Protein AF-A0A971KTN5-F1 (afdb_monomer_lite)

Radius of gyration: 18.16 Å; chains: 1; bounding box: 46×14×49 Å

Secondary structure (DSSP, 8-state):
-HHHHHHHHHHHHHHHHHHHHHHHHHHHHHHHTT-GGGHHHHHHHHHHHHHHHHHHHHHHHHHHHHHHHHHHHHHTT-

Structure (mmCIF, N/CA/C/O backbone):
data_AF-A0A971KTN5-F1
#
_entry.id   AF-A0A971KTN5-F1
#
loop_
_atom_site.group_PDB
_atom_site.id
_atom_site.type_symbol
_atom_site.label_atom_id
_atom_site.label_alt_id
_atom_site.label_comp_id
_atom_site.label_asym_id
_atom_site.label_entity_id
_atom_site.label_seq_id
_atom_site.pdbx_PDB_ins_code
_atom_site.Cartn_x
_atom_site.Cartn_y
_atom_site.Cartn_z
_atom_site.occupancy
_atom_site.B_iso_or_equiv
_atom_site.auth_seq_id
_atom_site.auth_comp_id
_atom_site.auth_asym_id
_atom_site.auth_atom_id
_atom_site.pdbx_PDB_model_num
ATOM 1 N N . MET A 1 1 ? -14.091 1.092 27.069 1.00 51.62 1 MET A N 1
ATOM 2 C CA . MET A 1 1 ? -12.681 1.033 26.589 1.00 51.62 1 MET A CA 1
ATOM 3 C C . MET A 1 1 ? -12.523 0.421 25.182 1.00 51.62 1 MET A C 1
ATOM 5 O O . MET A 1 1 ? -11.459 0.605 24.599 1.00 51.62 1 MET A O 1
ATOM 9 N N . SER A 1 2 ? -13.534 -0.265 24.619 1.00 62.12 2 SER A N 1
ATOM 10 C CA . SER A 1 2 ? -13.454 -0.958 23.314 1.00 62.12 2 SER A CA 1
ATOM 11 C C . SER A 1 2 ? -13.326 -0.022 22.089 1.00 62.12 2 SER A C 1
ATOM 13 O O . SER A 1 2 ? -12.489 -0.261 21.216 1.00 62.12 2 SER A O 1
ATOM 15 N N . GLU A 1 3 ? -14.023 1.123 22.067 1.00 67.31 3 GLU A N 1
ATOM 16 C CA . GLU A 1 3 ? -14.034 2.038 20.903 1.00 67.31 3 GLU A CA 1
ATOM 17 C C . GLU A 1 3 ? -12.651 2.578 20.498 1.00 67.31 3 GLU A C 1
ATOM 19 O O . GLU A 1 3 ? -12.318 2.633 19.311 1.00 67.31 3 GLU A O 1
ATOM 24 N N . TYR A 1 4 ? -11.795 2.918 21.469 1.00 76.69 4 TYR A N 1
ATOM 25 C CA . TYR A 1 4 ? -10.440 3.407 21.184 1.00 76.69 4 TYR A CA 1
ATOM 26 C C . TYR A 1 4 ? -9.580 2.345 20.495 1.00 76.69 4 TYR A C 1
ATOM 28 O O . TYR A 1 4 ? -8.802 2.663 19.595 1.00 76.69 4 TYR A O 1
ATOM 36 N N . ARG A 1 5 ? -9.732 1.073 20.885 1.00 75.94 5 ARG A N 1
ATOM 37 C CA . ARG A 1 5 ? -8.991 -0.042 20.280 1.00 75.94 5 ARG A CA 1
ATOM 38 C C . ARG A 1 5 ? -9.429 -0.251 18.838 1.00 75.94 5 ARG A C 1
ATOM 40 O O . ARG A 1 5 ? -8.574 -0.446 17.981 1.00 75.94 5 ARG A O 1
ATOM 47 N N . PHE A 1 6 ? -10.725 -0.136 18.559 1.00 75.75 6 PHE A N 1
ATOM 48 C CA . PHE A 1 6 ? -11.260 -0.232 17.204 1.00 75.75 6 PHE A CA 1
ATOM 49 C C . PHE A 1 6 ? -10.706 0.862 16.286 1.00 75.75 6 PHE A C 1
ATOM 51 O O . PHE A 1 6 ? -10.240 0.591 15.177 1.00 75.75 6 PHE A O 1
ATOM 58 N N . PHE A 1 7 ? -10.690 2.099 16.784 1.00 80.12 7 PHE A N 1
ATOM 59 C CA . PHE A 1 7 ? -10.173 3.247 16.050 1.00 80.12 7 PHE A CA 1
ATOM 60 C C . PHE A 1 7 ? -8.661 3.143 15.798 1.00 80.12 7 PHE A C 1
ATOM 62 O O . PHE A 1 7 ? -8.188 3.432 14.696 1.00 80.12 7 PHE A O 1
ATOM 69 N N . LEU A 1 8 ? -7.902 2.672 16.793 1.00 83.50 8 LEU A N 1
ATOM 70 C CA . LEU A 1 8 ? -6.469 2.412 16.660 1.00 83.50 8 LEU A CA 1
ATOM 71 C C . LEU A 1 8 ? -6.184 1.269 15.681 1.00 83.50 8 LEU A C 1
ATOM 73 O O . LEU A 1 8 ? -5.357 1.446 14.793 1.00 83.50 8 LEU A O 1
ATOM 77 N N . LEU A 1 9 ? -6.887 0.136 15.779 1.00 84.19 9 LEU A N 1
ATOM 78 C CA . LEU A 1 9 ? -6.725 -0.997 14.862 1.00 84.19 9 LEU A CA 1
ATOM 79 C C . LEU A 1 9 ? -7.043 -0.603 13.418 1.00 84.19 9 LEU A C 1
ATOM 81 O O . LEU A 1 9 ? -6.308 -0.982 12.511 1.00 84.19 9 LEU A O 1
ATOM 85 N N . HIS A 1 10 ? -8.088 0.202 13.201 1.00 82.69 10 HIS A N 1
ATOM 86 C CA . HIS A 1 10 ? -8.410 0.721 11.875 1.00 82.69 10 HIS A CA 1
ATOM 87 C C . HIS A 1 10 ? -7.277 1.594 11.320 1.00 82.69 10 HIS A C 1
ATOM 89 O O . HIS A 1 10 ? -6.814 1.362 10.204 1.00 82.69 10 HIS A O 1
ATOM 95 N N . LYS A 1 11 ? -6.783 2.561 12.105 1.00 86.75 11 LYS A N 1
ATOM 96 C CA . LYS A 1 11 ? -5.664 3.423 11.693 1.00 86.75 11 LYS A CA 1
ATOM 97 C C . LYS A 1 11 ? -4.389 2.626 11.423 1.00 86.75 11 LYS A C 1
ATOM 99 O O . LYS A 1 11 ? -3.748 2.849 10.402 1.00 86.75 11 LYS A O 1
ATOM 104 N N . VAL A 1 12 ? -4.044 1.683 12.299 1.00 89.25 12 VAL A N 1
ATOM 105 C CA . VAL A 1 12 ? -2.868 0.818 12.139 1.00 89.25 12 VAL A CA 1
ATOM 106 C C . VAL A 1 12 ? -2.993 -0.037 10.882 1.00 89.25 12 VAL A C 1
ATOM 108 O O . VAL A 1 12 ? -2.034 -0.109 10.121 1.00 89.25 12 VAL A O 1
ATOM 111 N N . LEU A 1 13 ? -4.169 -0.616 10.611 1.00 85.31 13 LEU A N 1
ATOM 112 C CA . LEU A 1 13 ? -4.427 -1.381 9.388 1.00 85.31 13 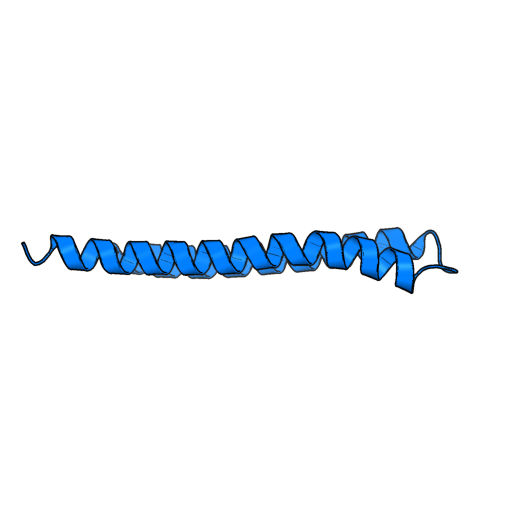LEU A CA 1
ATOM 113 C C . LEU A 1 13 ? -4.209 -0.516 8.139 1.00 85.31 13 LEU A C 1
ATOM 115 O O . LEU A 1 13 ? -3.532 -0.942 7.207 1.00 85.31 13 LEU A O 1
ATOM 119 N N . VAL A 1 14 ? -4.748 0.707 8.130 1.00 87.31 14 VAL A N 1
ATOM 120 C CA . VAL A 1 14 ? -4.583 1.644 7.009 1.00 87.31 14 VAL A CA 1
ATOM 121 C C . VAL A 1 14 ? -3.109 1.991 6.800 1.00 87.31 14 VAL A C 1
ATOM 123 O O . VAL A 1 14 ? -2.636 1.945 5.665 1.00 87.31 14 VAL A O 1
ATOM 126 N N . VAL A 1 15 ? -2.369 2.294 7.870 1.00 91.25 15 VAL A N 1
ATOM 127 C CA . VAL A 1 15 ? -0.928 2.585 7.792 1.00 91.25 15 VAL A CA 1
ATOM 128 C C . VAL A 1 15 ? -0.157 1.375 7.265 1.00 91.25 15 VAL A C 1
ATOM 130 O O . VAL A 1 15 ? 0.652 1.527 6.354 1.00 91.25 15 VAL A O 1
ATOM 133 N N . LEU A 1 16 ? -0.446 0.171 7.765 1.00 88.75 16 LEU A N 1
ATOM 134 C CA . LEU A 1 16 ? 0.193 -1.064 7.307 1.00 88.75 16 LEU A CA 1
ATOM 135 C C . LEU A 1 16 ? -0.030 -1.299 5.814 1.00 88.75 16 LEU A C 1
ATOM 137 O O . LEU A 1 16 ? 0.932 -1.502 5.081 1.00 88.75 16 LEU A O 1
ATOM 141 N N . VAL A 1 17 ? -1.279 -1.226 5.349 1.00 87.06 17 VAL A N 1
ATOM 142 C CA . VAL A 1 17 ? -1.610 -1.435 3.931 1.00 87.06 17 VAL A CA 1
ATOM 143 C C . VAL A 1 17 ? -0.904 -0.403 3.051 1.00 87.06 17 VAL A C 1
ATOM 145 O O . VAL A 1 17 ? -0.341 -0.773 2.025 1.00 87.06 17 VAL A O 1
ATOM 148 N N . ASN A 1 18 ? -0.858 0.867 3.462 1.00 90.19 18 ASN A N 1
ATOM 149 C CA . ASN A 1 18 ? -0.125 1.895 2.717 1.00 90.19 18 ASN A CA 1
ATOM 150 C C . ASN A 1 18 ? 1.380 1.604 2.654 1.00 90.19 18 ASN A C 1
ATOM 152 O O . ASN A 1 18 ? 1.978 1.720 1.586 1.00 90.19 18 ASN A O 1
ATOM 156 N N . MET A 1 19 ? 1.987 1.174 3.763 1.00 91.56 19 MET A N 1
ATOM 157 C CA . MET A 1 19 ? 3.401 0.789 3.793 1.00 91.56 19 MET A CA 1
ATOM 158 C C . MET A 1 19 ? 3.685 -0.423 2.896 1.00 91.56 19 MET A C 1
ATOM 160 O O . MET A 1 19 ? 4.682 -0.421 2.179 1.00 91.56 19 MET A O 1
ATOM 164 N N . LEU A 1 20 ? 2.796 -1.423 2.873 1.00 88.19 20 LEU A N 1
ATOM 165 C CA . LEU A 1 20 ? 2.890 -2.569 1.960 1.00 88.19 20 LEU A CA 1
ATOM 166 C C . LEU A 1 20 ? 2.804 -2.140 0.490 1.00 88.19 20 LEU A C 1
ATOM 168 O O . LEU A 1 20 ? 3.601 -2.596 -0.328 1.00 88.19 20 LEU A O 1
ATOM 172 N N . VAL A 1 21 ? 1.886 -1.230 0.157 1.00 86.94 21 VAL A N 1
ATOM 173 C CA . VAL A 1 21 ? 1.758 -0.694 -1.205 1.00 86.94 21 VAL A CA 1
ATOM 174 C C . VAL A 1 21 ? 3.022 0.071 -1.603 1.00 86.94 21 VAL A C 1
ATOM 176 O O . VAL A 1 21 ? 3.576 -0.202 -2.667 1.00 86.94 21 VAL A O 1
ATOM 179 N N . LEU A 1 22 ? 3.540 0.953 -0.744 1.00 91.19 22 LEU A N 1
ATOM 180 C CA . LEU A 1 22 ? 4.795 1.671 -0.999 1.00 91.19 22 LEU A CA 1
ATOM 181 C C . LEU A 1 22 ? 5.980 0.715 -1.168 1.00 91.19 22 LEU A C 1
ATOM 183 O O . LEU A 1 22 ? 6.761 0.871 -2.107 1.00 91.19 22 LEU A O 1
ATOM 187 N N . ALA A 1 23 ? 6.095 -0.305 -0.317 1.00 89.00 23 ALA A N 1
ATOM 188 C CA . ALA A 1 23 ? 7.138 -1.319 -0.434 1.00 89.00 23 ALA A CA 1
ATOM 189 C C . ALA A 1 23 ? 7.029 -2.080 -1.764 1.00 89.00 23 ALA A C 1
ATOM 191 O O . ALA A 1 23 ? 8.026 -2.223 -2.472 1.00 89.00 23 ALA A O 1
ATOM 192 N N . SER A 1 24 ? 5.817 -2.497 -2.145 1.00 84.44 24 SER A N 1
ATOM 193 C CA . SER A 1 24 ? 5.573 -3.194 -3.412 1.00 84.44 24 SER A CA 1
ATOM 194 C C . SER A 1 24 ? 5.921 -2.337 -4.627 1.00 84.44 24 SER A C 1
ATOM 196 O O . SER A 1 24 ? 6.537 -2.832 -5.569 1.00 84.44 24 SER A O 1
ATOM 198 N N . LEU A 1 25 ? 5.595 -1.043 -4.579 1.00 86.62 25 LEU A N 1
ATOM 199 C CA . LEU A 1 25 ? 5.898 -0.090 -5.638 1.00 86.62 25 LEU A CA 1
ATOM 200 C C . LEU A 1 25 ? 7.407 0.114 -5.772 1.00 86.62 25 LEU A C 1
ATOM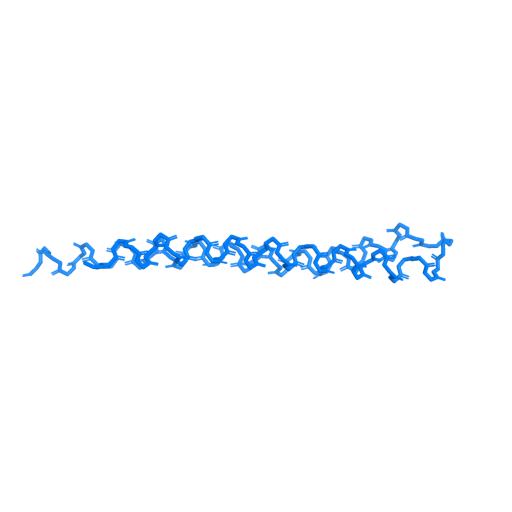 202 O O . LEU A 1 25 ? 7.951 -0.006 -6.865 1.00 86.62 25 LEU A O 1
ATOM 206 N N . THR A 1 26 ? 8.085 0.369 -4.652 1.00 89.56 26 THR A N 1
ATOM 207 C CA . THR A 1 26 ? 9.538 0.589 -4.623 1.00 89.56 26 THR A CA 1
ATOM 208 C C . THR A 1 26 ? 10.286 -0.646 -5.121 1.00 89.56 26 THR A C 1
ATOM 210 O O . THR A 1 26 ? 11.217 -0.532 -5.916 1.00 89.56 26 THR A O 1
ATOM 213 N N . MET A 1 27 ? 9.848 -1.839 -4.708 1.00 85.56 27 MET A N 1
ATOM 214 C CA . MET A 1 27 ? 10.460 -3.098 -5.127 1.00 85.56 27 MET A CA 1
ATOM 215 C C . MET A 1 27 ? 10.213 -3.397 -6.608 1.00 85.56 27 MET A C 1
ATOM 217 O O . MET A 1 27 ? 11.149 -3.774 -7.310 1.00 85.56 27 MET A O 1
ATOM 221 N N . ALA A 1 28 ? 8.994 -3.171 -7.106 1.00 85.69 28 ALA A N 1
ATOM 222 C CA . ALA A 1 28 ? 8.684 -3.309 -8.526 1.00 85.69 28 ALA A CA 1
ATOM 223 C C . ALA A 1 28 ? 9.514 -2.343 -9.382 1.00 85.69 28 ALA A C 1
ATOM 225 O O . ALA A 1 28 ? 10.074 -2.760 -10.391 1.00 85.69 28 ALA A O 1
ATOM 226 N N . MET A 1 29 ? 9.652 -1.086 -8.950 1.00 86.75 29 MET A N 1
ATOM 227 C CA . MET A 1 29 ? 10.460 -0.075 -9.636 1.00 86.75 29 MET A CA 1
ATOM 228 C C . MET A 1 29 ? 11.94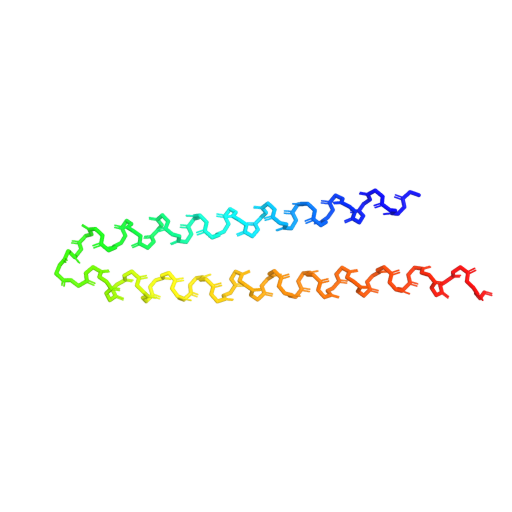6 -0.457 -9.663 1.00 86.75 29 MET A C 1
ATOM 230 O O . MET A 1 29 ? 12.579 -0.374 -10.710 1.00 86.75 29 MET A O 1
ATOM 234 N N . TYR A 1 30 ? 12.489 -0.924 -8.533 1.00 87.19 30 TYR A N 1
ATOM 235 C CA . TYR A 1 30 ? 13.879 -1.378 -8.427 1.00 87.19 30 TYR A CA 1
ATOM 236 C C . TYR A 1 30 ? 14.171 -2.602 -9.303 1.00 87.19 30 TYR A C 1
ATOM 238 O O . TYR A 1 30 ? 15.268 -2.745 -9.841 1.00 87.19 30 TYR A O 1
ATOM 246 N N . MET A 1 31 ? 13.203 -3.510 -9.441 1.00 82.50 31 MET A N 1
ATOM 247 C CA . MET A 1 31 ? 13.365 -4.693 -10.283 1.00 82.50 31 MET A CA 1
ATOM 248 C C . MET A 1 31 ? 13.233 -4.338 -11.764 1.00 82.50 31 MET A C 1
ATOM 250 O O . MET A 1 31 ? 14.059 -4.758 -12.564 1.00 82.50 31 MET A O 1
ATOM 254 N N . ALA A 1 32 ? 12.262 -3.493 -12.111 1.00 83.69 32 ALA A N 1
ATOM 255 C CA . ALA A 1 32 ? 12.072 -2.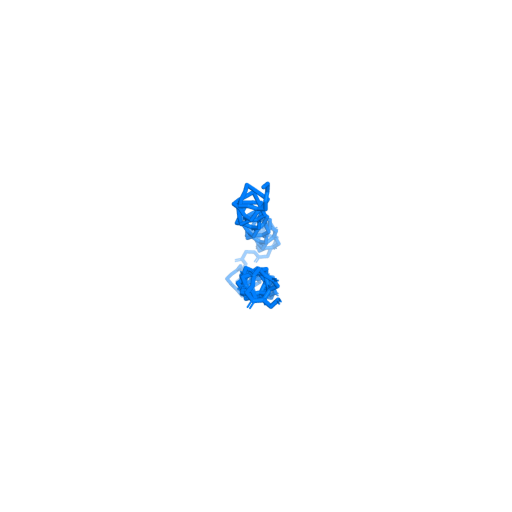997 -13.468 1.00 83.69 32 ALA A CA 1
ATOM 256 C C . ALA A 1 32 ? 13.252 -2.134 -13.947 1.00 83.69 32 ALA A C 1
ATOM 258 O O . ALA A 1 32 ? 13.618 -2.198 -15.114 1.00 83.69 32 ALA A O 1
ATOM 259 N N . SER A 1 33 ? 13.913 -1.381 -13.059 1.00 84.50 33 SER A N 1
ATOM 260 C CA . SER A 1 33 ? 15.089 -0.580 -13.431 1.00 84.50 33 SER A CA 1
ATOM 261 C C . SER A 1 33 ? 16.314 -1.411 -13.825 1.00 84.50 33 SER A C 1
ATOM 263 O O . SER A 1 33 ? 17.272 -0.843 -14.342 1.00 84.50 33 SER A O 1
ATOM 265 N N . LYS A 1 34 ? 16.322 -2.724 -13.555 1.00 83.75 34 LYS A N 1
ATOM 266 C CA . LYS A 1 34 ? 17.410 -3.623 -13.973 1.00 83.75 34 LYS A CA 1
ATOM 267 C C . LYS A 1 34 ? 17.285 -4.055 -15.432 1.00 83.75 34 LYS A C 1
ATOM 269 O O . LYS A 1 34 ? 18.312 -4.225 -16.072 1.00 83.75 34 LYS A O 1
ATOM 274 N N . ASP A 1 35 ? 16.057 -4.152 -15.940 1.00 78.88 35 ASP A N 1
ATOM 275 C CA . ASP A 1 35 ? 15.744 -4.552 -17.314 1.00 78.88 35 ASP A CA 1
ATOM 276 C C . ASP A 1 35 ? 14.857 -3.485 -17.981 1.00 78.88 35 ASP A C 1
ATOM 278 O O . ASP A 1 35 ? 13.634 -3.636 -18.067 1.00 78.88 35 ASP A O 1
ATOM 282 N N . PRO A 1 36 ? 15.452 -2.365 -18.436 1.00 76.12 36 PRO A N 1
ATOM 283 C CA . PRO A 1 36 ? 14.704 -1.229 -18.973 1.00 76.12 36 PRO A CA 1
ATOM 284 C C . PRO A 1 36 ? 13.930 -1.545 -20.262 1.00 76.12 36 PRO A C 1
ATOM 286 O O . PRO A 1 36 ? 12.938 -0.874 -20.540 1.00 76.12 36 PRO A O 1
ATOM 289 N N . GLU A 1 37 ? 14.329 -2.567 -21.025 1.00 83.88 37 GLU A N 1
ATOM 290 C CA . GLU A 1 37 ? 13.626 -2.986 -22.249 1.00 83.88 37 GLU A CA 1
ATOM 291 C C . GLU A 1 37 ? 12.252 -3.609 -21.956 1.00 83.88 37 GLU A C 1
ATOM 293 O O . GLU A 1 37 ? 11.301 -3.405 -22.708 1.00 83.88 37 GLU A O 1
ATOM 298 N N . GLU A 1 38 ? 12.113 -4.295 -20.818 1.00 83.19 38 GLU A N 1
ATOM 299 C CA . GLU A 1 38 ? 10.859 -4.917 -20.371 1.00 83.19 38 GLU A CA 1
ATOM 300 C C . GLU A 1 38 ? 10.274 -4.237 -19.123 1.00 83.19 38 GLU A C 1
ATOM 302 O O . GLU A 1 38 ? 9.437 -4.814 -18.420 1.00 83.19 38 GLU A O 1
ATOM 307 N N . PHE A 1 39 ? 10.673 -2.989 -18.853 1.00 79.81 39 PHE A N 1
ATOM 308 C CA . PHE A 1 39 ? 10.349 -2.254 -17.628 1.00 79.81 39 PHE A CA 1
ATOM 309 C C . PHE A 1 39 ? 8.867 -2.358 -17.247 1.00 79.81 39 PHE A C 1
ATOM 311 O O . PHE A 1 39 ? 8.520 -2.735 -16.128 1.00 79.81 39 PHE A O 1
ATOM 318 N N . THR A 1 40 ? 7.970 -2.058 -18.190 1.00 81.50 40 THR A N 1
ATOM 319 C CA . THR A 1 40 ? 6.520 -2.054 -17.956 1.00 81.50 40 THR A CA 1
ATOM 320 C C . THR A 1 40 ? 5.980 -3.447 -17.634 1.00 81.50 40 THR A C 1
ATOM 322 O O . THR A 1 40 ? 5.114 -3.584 -16.769 1.00 81.50 40 THR A O 1
ATOM 325 N N . LEU A 1 41 ? 6.501 -4.485 -18.292 1.00 85.81 41 LEU A N 1
ATOM 326 C CA . LEU A 1 41 ? 6.086 -5.877 -18.105 1.00 85.81 41 LEU A CA 1
ATOM 327 C C . LEU A 1 41 ? 6.539 -6.411 -16.743 1.00 85.81 41 LEU A C 1
ATOM 329 O O . LEU A 1 41 ? 5.731 -6.972 -15.997 1.00 85.81 41 LEU A O 1
ATOM 333 N N . VAL A 1 42 ? 7.805 -6.178 -16.385 1.00 83.81 42 VAL A N 1
ATOM 334 C CA . VAL A 1 42 ? 8.377 -6.568 -15.089 1.00 83.81 42 VAL A CA 1
ATOM 335 C C . VAL A 1 42 ? 7.700 -5.806 -13.951 1.00 83.81 42 VAL A C 1
ATOM 337 O O . VAL A 1 42 ? 7.288 -6.420 -12.964 1.00 83.81 42 VAL A O 1
ATOM 340 N N . PHE A 1 43 ? 7.499 -4.495 -14.110 1.00 82.88 43 PHE A N 1
ATOM 341 C CA . PHE A 1 43 ? 6.789 -3.668 -13.138 1.00 82.88 43 PHE A CA 1
ATOM 342 C C . PHE A 1 43 ? 5.376 -4.192 -12.886 1.00 82.88 43 PHE A C 1
ATOM 344 O O . PHE A 1 43 ? 5.021 -4.446 -11.738 1.00 82.88 43 PHE A O 1
ATOM 351 N N . LEU A 1 44 ? 4.577 -4.398 -13.938 1.00 86.69 44 LEU A N 1
ATOM 352 C CA . LEU A 1 44 ? 3.187 -4.830 -13.796 1.00 86.69 44 LEU A CA 1
ATOM 353 C C . LEU A 1 44 ? 3.091 -6.223 -13.167 1.00 86.69 44 LEU A C 1
ATOM 355 O O . LEU A 1 44 ? 2.224 -6.465 -12.327 1.00 86.69 44 LEU A O 1
ATOM 359 N N . LYS A 1 45 ? 4.004 -7.128 -13.531 1.00 85.19 45 LYS A N 1
ATOM 360 C CA . LYS A 1 45 ? 4.071 -8.479 -12.970 1.00 85.19 45 LYS A CA 1
ATOM 361 C C . LYS A 1 45 ? 4.394 -8.448 -11.477 1.00 85.19 45 LYS A C 1
ATOM 363 O O . LYS A 1 45 ? 3.680 -9.065 -10.688 1.00 85.19 45 LYS A O 1
ATOM 368 N N . VAL A 1 46 ? 5.428 -7.708 -11.078 1.00 84.81 46 VAL A N 1
ATOM 369 C CA . VAL A 1 46 ? 5.858 -7.627 -9.675 1.00 84.81 46 VAL A CA 1
ATOM 370 C C . VAL A 1 46 ? 4.846 -6.831 -8.851 1.00 84.81 46 VAL A C 1
ATOM 372 O O . VAL A 1 46 ? 4.311 -7.357 -7.875 1.00 84.81 46 VAL A O 1
ATOM 375 N N . PHE A 1 47 ? 4.504 -5.614 -9.278 1.00 84.62 47 PHE A N 1
ATOM 376 C CA . PHE A 1 47 ? 3.550 -4.749 -8.587 1.00 84.62 47 PHE A CA 1
ATOM 377 C C . PHE A 1 47 ? 2.165 -5.386 -8.509 1.00 84.62 47 PHE A C 1
ATOM 379 O O . PHE A 1 47 ? 1.603 -5.469 -7.425 1.00 84.62 47 PHE A O 1
ATOM 386 N N . GLY A 1 48 ? 1.631 -5.910 -9.615 1.00 84.31 48 GLY A N 1
ATOM 387 C CA . GLY A 1 48 ? 0.319 -6.558 -9.634 1.00 84.31 48 GLY A CA 1
ATOM 388 C C . GLY A 1 48 ? 0.251 -7.782 -8.719 1.00 84.31 48 GLY A C 1
ATOM 389 O O . GLY A 1 48 ? -0.722 -7.938 -7.976 1.00 84.31 48 GLY A O 1
ATOM 390 N N . SER A 1 49 ? 1.306 -8.607 -8.701 1.00 86.50 49 SER A N 1
ATOM 391 C CA . SER A 1 49 ? 1.372 -9.785 -7.825 1.00 86.50 49 SER A CA 1
ATOM 392 C C . SER A 1 49 ? 1.421 -9.437 -6.333 1.00 86.50 49 SER A C 1
ATOM 394 O O . SER A 1 49 ? 0.906 -10.203 -5.526 1.00 86.50 49 SER A O 1
ATOM 396 N N . LEU A 1 50 ? 1.987 -8.281 -5.964 1.00 82.69 50 LEU A N 1
ATOM 397 C CA . LEU A 1 50 ? 2.092 -7.797 -4.580 1.00 82.69 50 LEU A CA 1
ATOM 398 C C . LEU A 1 50 ? 0.912 -6.902 -4.162 1.00 82.69 50 LEU A C 1
ATOM 400 O O . LEU A 1 50 ? 0.538 -6.858 -2.985 1.00 82.69 50 LEU A O 1
ATOM 404 N N . LEU A 1 51 ? 0.284 -6.214 -5.114 1.00 82.56 51 LEU A N 1
ATOM 405 C CA . LEU A 1 51 ? -0.861 -5.340 -4.878 1.00 82.56 51 LEU A CA 1
ATOM 406 C C . LEU A 1 51 ? -2.113 -6.150 -4.527 1.00 82.56 51 LEU A C 1
ATOM 408 O O . LEU A 1 51 ? -2.822 -5.808 -3.582 1.00 82.56 51 LEU A O 1
ATOM 412 N N . LEU A 1 52 ? -2.371 -7.242 -5.252 1.00 85.38 52 LEU A N 1
ATOM 413 C CA . LEU A 1 52 ? -3.501 -8.142 -4.999 1.00 85.38 52 LEU A CA 1
ATOM 414 C C . LEU A 1 52 ? -3.550 -8.666 -3.548 1.00 85.38 52 LEU A C 1
ATOM 416 O O . LEU A 1 52 ? -4.583 -8.486 -2.897 1.00 85.38 52 LEU A O 1
ATOM 420 N N . PRO A 1 53 ? -2.476 -9.260 -2.991 1.00 84.19 53 PRO A N 1
ATOM 421 C CA . PRO A 1 53 ? -2.470 -9.699 -1.601 1.00 84.19 53 PRO A CA 1
ATOM 422 C C . PRO A 1 53 ? -2.575 -8.524 -0.622 1.00 84.19 53 PRO A C 1
ATOM 424 O O . PRO A 1 53 ? -3.281 -8.641 0.378 1.00 84.19 53 PRO A O 1
ATOM 427 N N . SER A 1 54 ? -1.976 -7.368 -0.924 1.00 83.88 54 SER A N 1
ATOM 428 C CA . SER A 1 54 ? -2.101 -6.166 -0.082 1.00 83.88 54 SER A CA 1
ATOM 429 C C . SER A 1 54 ? -3.551 -5.666 0.004 1.00 83.88 54 SER A C 1
ATOM 431 O O . SER A 1 54 ? -4.045 -5.337 1.086 1.00 83.88 54 SER A O 1
ATOM 433 N N . LEU A 1 55 ? -4.276 -5.679 -1.119 1.00 84.31 55 LEU A N 1
ATOM 434 C CA . LEU A 1 55 ? -5.701 -5.346 -1.176 1.00 84.31 55 LEU A CA 1
ATOM 435 C C . LEU A 1 55 ? -6.560 -6.382 -0.448 1.00 84.31 55 LEU A C 1
ATOM 437 O O . LEU A 1 55 ? -7.475 -6.003 0.285 1.00 84.31 55 LEU A O 1
ATOM 441 N N . LEU A 1 56 ? -6.258 -7.674 -0.598 1.00 87.88 56 LEU A N 1
ATOM 442 C CA . LEU A 1 56 ? -6.950 -8.735 0.134 1.00 87.88 56 LEU A CA 1
ATOM 443 C C . LEU A 1 56 ? -6.799 -8.560 1.647 1.00 87.88 56 LEU A C 1
ATOM 445 O O . LEU A 1 56 ? -7.800 -8.636 2.358 1.00 87.88 56 LEU A O 1
ATOM 449 N N . VAL A 1 57 ? -5.596 -8.249 2.136 1.00 86.44 57 VAL A N 1
ATOM 450 C CA . VAL A 1 57 ? -5.358 -7.953 3.559 1.00 86.44 57 VAL A CA 1
ATOM 451 C C . VAL A 1 57 ? -6.190 -6.753 4.016 1.00 86.44 57 VAL A C 1
ATOM 453 O O . VAL A 1 57 ? -6.832 -6.823 5.064 1.00 86.44 57 VAL A O 1
ATOM 456 N N . GLY A 1 58 ? -6.264 -5.685 3.217 1.00 83.81 58 GLY A N 1
ATOM 457 C CA . GLY A 1 58 ? -7.106 -4.525 3.520 1.00 83.81 58 GLY A CA 1
ATOM 458 C C . GLY A 1 58 ? -8.603 -4.860 3.589 1.00 83.81 58 GLY A C 1
ATOM 459 O O . GLY A 1 58 ? -9.288 -4.468 4.536 1.00 83.81 58 GLY A O 1
ATOM 460 N N . VAL A 1 59 ? -9.124 -5.620 2.620 1.00 84.88 59 VAL A N 1
ATOM 461 C CA . VAL A 1 59 ? -10.547 -6.006 2.554 1.00 84.88 59 VAL A CA 1
ATOM 462 C C . VAL A 1 59 ? -10.918 -6.979 3.671 1.00 84.88 59 VAL A C 1
ATOM 464 O O . VAL A 1 59 ? -11.945 -6.791 4.332 1.00 84.88 59 VAL A O 1
ATOM 467 N N . VAL A 1 60 ? -10.095 -8.003 3.903 1.00 86.81 60 VAL A N 1
ATOM 468 C CA . VAL A 1 60 ? -10.304 -8.992 4.969 1.00 86.81 60 VAL A CA 1
ATOM 469 C C . VAL A 1 60 ? -10.175 -8.323 6.331 1.00 86.81 60 VAL A C 1
ATOM 471 O O . VAL A 1 60 ? -11.066 -8.489 7.160 1.00 86.81 60 VAL A O 1
ATOM 474 N N . GLY A 1 61 ? -9.146 -7.499 6.537 1.00 83.25 61 GLY A N 1
ATOM 475 C CA . GLY A 1 61 ? -8.948 -6.741 7.771 1.00 83.25 61 GLY A CA 1
ATOM 476 C C . GLY A 1 61 ? -10.130 -5.825 8.078 1.00 83.25 61 GLY A C 1
ATOM 477 O O . GLY A 1 61 ? -10.656 -5.856 9.189 1.00 83.25 61 GLY A O 1
ATOM 478 N N . LYS A 1 62 ? -10.636 -5.089 7.078 1.00 81.06 62 LYS A N 1
ATOM 479 C CA . LYS A 1 62 ? -11.837 -4.252 7.225 1.00 81.06 62 LYS A CA 1
ATOM 480 C C . LYS A 1 62 ? -13.077 -5.080 7.573 1.00 81.06 62 LYS A C 1
ATOM 482 O O . LYS A 1 62 ? -13.812 -4.712 8.487 1.00 81.06 62 LYS A O 1
ATOM 487 N N . ARG A 1 63 ? -13.330 -6.184 6.857 1.00 82.56 63 ARG A N 1
ATOM 488 C CA . ARG A 1 63 ? -14.487 -7.062 7.119 1.00 82.56 63 ARG A CA 1
ATOM 489 C C . ARG A 1 63 ? -14.416 -7.712 8.499 1.00 82.56 63 ARG A C 1
ATOM 491 O O . ARG A 1 63 ? -15.446 -7.841 9.153 1.00 82.56 63 ARG A O 1
ATOM 498 N N . TRP A 1 64 ? -13.225 -8.108 8.935 1.00 80.56 64 TRP A N 1
ATOM 499 C CA . TRP A 1 64 ? -13.016 -8.723 10.240 1.00 80.56 64 TRP A CA 1
ATOM 500 C C . TRP A 1 64 ? -13.209 -7.719 11.376 1.00 80.56 64 TRP A C 1
ATOM 502 O O . TRP A 1 64 ? -13.954 -8.017 12.307 1.00 80.56 64 TRP A O 1
ATOM 512 N N . LEU A 1 65 ? -12.667 -6.499 11.244 1.00 78.06 65 LEU A N 1
ATOM 513 C CA . LEU A 1 65 ? -12.955 -5.407 12.177 1.00 78.06 65 LEU A CA 1
ATOM 514 C C . LEU A 1 65 ? -14.468 -5.173 12.266 1.00 78.06 65 LEU A C 1
ATOM 516 O O . LEU A 1 65 ? -15.042 -5.197 13.345 1.00 78.06 65 LEU A O 1
ATOM 520 N N . HIS A 1 66 ? -15.153 -5.030 11.131 1.00 76.88 66 HIS A N 1
ATOM 521 C CA . HIS A 1 66 ? -16.587 -4.741 11.142 1.00 76.88 66 HIS A CA 1
ATOM 522 C C . HIS A 1 66 ? -17.427 -5.841 11.813 1.00 76.88 66 HIS A C 1
ATOM 524 O O . HIS A 1 66 ? -18.428 -5.540 12.457 1.00 76.88 66 HIS A O 1
ATOM 530 N N . ARG A 1 67 ? -16.995 -7.108 11.726 1.00 77.44 67 ARG A N 1
ATOM 531 C CA . ARG A 1 67 ? -17.615 -8.214 12.466 1.00 77.44 67 ARG A CA 1
ATOM 532 C C . ARG A 1 67 ? -17.401 -8.106 13.974 1.00 77.44 67 ARG A C 1
ATOM 534 O O . ARG A 1 67 ? -18.349 -8.340 14.710 1.00 77.44 67 ARG A O 1
ATOM 541 N N . GLN A 1 68 ? -16.209 -7.738 14.438 1.00 72.56 68 GLN A N 1
ATOM 542 C CA . GLN A 1 68 ? -15.955 -7.597 15.878 1.00 72.56 68 GLN A CA 1
ATOM 543 C C . GLN A 1 68 ? -16.793 -6.486 16.518 1.00 72.56 68 GLN A C 1
ATOM 545 O O . GLN A 1 68 ? -17.350 -6.700 17.588 1.00 72.56 68 GLN A O 1
ATOM 550 N N . ALA A 1 69 ? -16.977 -5.358 15.824 1.00 67.12 69 ALA A N 1
ATOM 551 C CA . ALA A 1 69 ? -17.858 -4.287 16.299 1.00 67.12 69 ALA A CA 1
ATOM 552 C C . ALA A 1 69 ? -19.322 -4.740 16.475 1.00 67.12 69 ALA A C 1
ATOM 554 O O . ALA A 1 69 ? -20.016 -4.255 17.359 1.00 67.12 69 ALA A O 1
ATOM 555 N N . GLN A 1 70 ? -19.796 -5.672 15.643 1.00 64.12 70 GLN A N 1
ATOM 556 C CA . GLN A 1 70 ? -21.159 -6.212 15.721 1.00 64.12 70 GLN A CA 1
ATOM 557 C C . GLN A 1 70 ? -21.325 -7.263 16.829 1.00 64.12 70 GLN A C 1
ATOM 559 O O . GLN A 1 70 ? -22.416 -7.406 17.372 1.00 64.12 70 GLN A O 1
ATOM 564 N N . PHE A 1 71 ? -20.263 -8.002 17.168 1.00 62.22 71 PHE A N 1
ATOM 565 C CA . PHE A 1 71 ? -20.301 -8.997 18.244 1.00 62.22 71 PHE A CA 1
ATOM 566 C C . PHE A 1 71 ? -20.394 -8.351 19.628 1.00 62.22 71 PHE A C 1
ATOM 568 O O . PHE A 1 71 ? -21.167 -8.827 20.451 1.00 62.22 71 PHE A O 1
ATOM 575 N N . GLU A 1 72 ? -19.678 -7.251 19.866 1.00 60.28 72 GLU A N 1
ATOM 576 C CA . GLU A 1 72 ? -19.683 -6.590 21.179 1.00 60.28 72 GLU A CA 1
ATOM 577 C C . GLU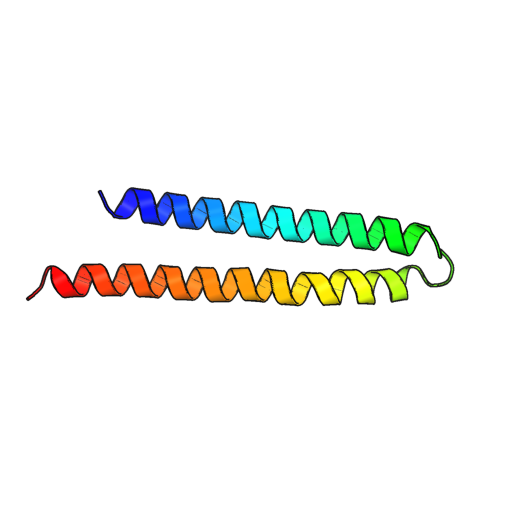 A 1 72 ? -21.044 -5.942 21.508 1.00 60.28 72 GLU A C 1
ATOM 579 O O . GLU A 1 72 ? -21.488 -5.989 22.648 1.00 60.28 72 GLU A O 1
ATOM 584 N N . TYR A 1 73 ? -21.792 -5.475 20.501 1.00 55.84 73 TYR A N 1
ATOM 585 C CA . TYR A 1 73 ? -23.161 -4.967 20.693 1.00 55.84 73 TYR A CA 1
ATOM 586 C C . TYR A 1 73 ? -24.185 -6.070 21.036 1.00 55.84 73 TYR A C 1
ATOM 588 O O . TYR A 1 73 ? -25.252 -5.802 21.589 1.00 55.84 73 TYR A O 1
ATOM 596 N N . ARG A 1 74 ? -23.880 -7.331 20.696 1.00 58.78 74 ARG A N 1
ATOM 597 C CA . ARG A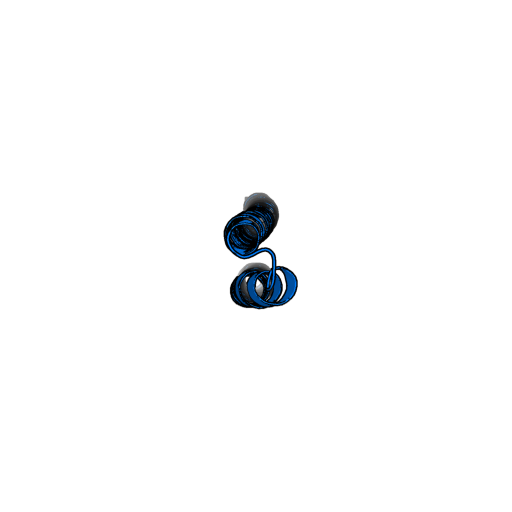 1 74 ? -24.773 -8.477 20.923 1.00 58.78 74 ARG A CA 1
ATOM 598 C C . ARG A 1 74 ? -24.664 -9.051 22.337 1.00 58.78 74 ARG A C 1
ATOM 600 O O . ARG A 1 74 ? -25.615 -9.685 22.769 1.00 58.78 74 ARG A O 1
ATOM 607 N N . GLU A 1 75 ? -23.551 -8.834 23.040 1.00 58.75 75 GLU A N 1
ATOM 608 C CA . GLU A 1 75 ? -23.392 -9.266 24.439 1.00 58.75 75 GLU A CA 1
ATOM 609 C C . GLU A 1 75 ? -23.968 -8.263 25.452 1.00 58.75 75 GLU A C 1
ATOM 611 O O . GLU A 1 75 ? -24.397 -8.678 26.519 1.00 58.75 75 GLU A O 1
ATOM 616 N N . GLU A 1 76 ? -24.068 -6.967 25.127 1.00 56.47 76 GLU A N 1
ATOM 617 C CA . GLU A 1 76 ? -24.677 -5.965 26.029 1.00 56.47 76 GLU A CA 1
ATOM 618 C C . GLU A 1 76 ? -26.218 -6.032 26.108 1.00 56.47 76 GLU A C 1
ATOM 620 O O . GLU A 1 76 ? -26.822 -5.360 26.942 1.00 56.47 76 GLU A O 1
ATOM 625 N N . THR A 1 77 ? -26.878 -6.817 25.247 1.00 58.00 77 THR A N 1
ATOM 626 C CA . THR A 1 77 ? -28.352 -6.869 25.127 1.00 58.00 77 THR A CA 1
ATOM 627 C C . THR A 1 77 ? -28.992 -8.197 25.561 1.00 58.00 77 THR A C 1
ATOM 629 O O . THR A 1 77 ? -30.205 -8.360 25.410 1.00 58.00 77 THR A O 1
ATOM 632 N N . THR A 1 78 ? -28.215 -9.122 26.131 1.00 50.91 78 THR A N 1
ATOM 633 C CA . THR A 1 78 ? -28.670 -10.399 26.727 1.00 50.91 78 THR A CA 1
ATOM 634 C C . THR A 1 78 ? -28.227 -10.512 28.170 1.00 50.91 78 THR A C 1
ATOM 636 O O . THR A 1 78 ? -29.064 -10.933 28.997 1.00 50.91 78 THR A O 1
#

Foldseek 3Di:
DVVVVLVVLLVVLVVVLVVQLVVQQVVQQVQLVVPVVCSVVSSCVSNVVSNVVSVVSSVVSVVVSVVVVVVVVVVVPD

pLDDT: mean 79.98, std 10.07, range [50.91, 91.56]

Sequence (78 aa):
MSEYRFFLLHKVLVVLVNMLVLASLTMAMYMASKDPEEFTLVFLKVFGSLLLPSLLVGVVGKRWLHRQAQFEYREETT